Protein AF-A0A420HW40-F1 (afdb_monomer)

pLDDT: mean 72.18, std 21.01, range [30.58, 97.44]

Foldseek 3Di:
DDDDPPDDDLVNVVVVVLVVVVVVVVVVVVVPPDDPPPPPPVPPPPFLALQDQPDEDADQPFDVAWAAEPSNVSNVCVSPVWDFDQVCWQVDWGDDDPDIWGFSGWTWDDDPVGIGIYGYTNDRDHGYDHPD

Organism: NCBI:txid62708

Secondary structure (DSSP, 8-state):
---------HHHHHHHHHHHHHHHHHHHHHTT-S---------TTS---TT----EEE-TTS-SSEEEEHHHHHHHHTTS----BGGGTT--EEEETTEEEEEEEEEEEEETTEEEEEEEESSS--EEE---

Radius of gyration: 17.26 Å; Cα contacts (8 Å, |Δi|>4): 190; chains: 1; bounding box: 49×45×39 Å

Mean predicted aligned error: 13.64 Å

Solvent-accessible surface area (backbone atoms only — not comparable to full-atom values): 7917 Å² total; per-residue (Å²): 139,80,84,79,76,89,70,76,50,71,67,55,55,48,50,53,51,50,51,51,52,49,53,52,48,53,56,56,52,72,74,53,88,67,88,71,76,80,79,72,70,78,51,93,77,69,70,60,42,49,86,48,62,90,59,74,43,84,30,87,83,49,55,90,53,23,34,23,8,42,36,34,49,50,18,41,36,77,78,41,97,64,69,72,42,55,91,43,45,62,70,45,77,49,74,56,91,96,45,71,47,50,15,68,8,28,38,79,44,82,50,102,91,48,76,45,63,30,33,31,22,93,46,89,42,62,35,36,41,38,81,111

Nearest PDB structures (foldseek):
  4xm8-assembly1_A  TM=5.114E-01  e=3.388E+00  Bacillus anthracis
  4pkt-assembly1_A  TM=5.109E-01  e=4.364E+00  Bacillus anthracis

Sequence (132 aa):
MLENDGKFNANEVLVTRLLLLRSNYIKNFQDRTSNECLNAKYSSAVRNDRDKFYGICIDTGASYHSVAGYDQYMALSKLQNIEINKSTFDCVHATFGKGSASSIGSIDMTIPFGVFTFHILKIDIPFLLSLH

Structure (mmCIF, N/CA/C/O backbone):
data_AF-A0A420HW40-F1
#
_entry.id   AF-A0A420HW40-F1
#
loop_
_atom_site.group_PDB
_atom_site.id
_atom_site.type_symbol
_atom_site.label_atom_id
_atom_site.label_alt_id
_atom_site.label_comp_id
_atom_site.label_asym_id
_atom_site.label_entity_id
_atom_site.label_seq_id
_atom_site.pdbx_PDB_ins_code
_atom_site.Cartn_x
_atom_site.Cartn_y
_atom_site.Cartn_z
_atom_site.occupancy
_atom_site.B_iso_or_equiv
_atom_site.auth_seq_id
_atom_site.auth_comp_id
_atom_site.auth_asym_id
_atom_site.auth_atom_id
_atom_site.pdbx_PDB_model_num
ATOM 1 N N . MET A 1 1 ? -33.378 11.010 27.028 1.00 33.38 1 MET A N 1
ATOM 2 C CA . MET A 1 1 ? -33.646 10.073 25.922 1.00 33.38 1 MET A CA 1
ATOM 3 C C . MET A 1 1 ? -32.666 10.454 24.828 1.00 33.38 1 MET A C 1
ATOM 5 O O . MET A 1 1 ? -32.865 11.480 24.201 1.00 33.38 1 MET A O 1
ATOM 9 N N . LEU A 1 2 ? -31.515 9.779 24.771 1.00 36.03 2 LEU A N 1
ATOM 10 C CA . LEU A 1 2 ? -30.478 10.040 23.770 1.00 36.03 2 LEU A CA 1
ATOM 11 C C . LEU A 1 2 ? -30.652 8.984 22.682 1.00 36.03 2 LEU A C 1
ATOM 13 O O . LEU A 1 2 ? -30.511 7.793 22.961 1.00 36.03 2 LEU A O 1
ATOM 17 N N . GLU A 1 3 ? -31.047 9.423 21.492 1.00 37.91 3 GLU A N 1
ATOM 18 C CA . GLU A 1 3 ? -31.032 8.601 20.287 1.00 37.91 3 GLU A CA 1
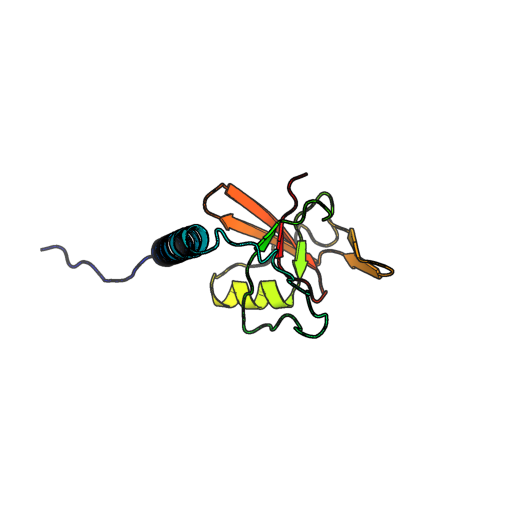ATOM 19 C C . GLU A 1 3 ? -29.567 8.334 19.925 1.00 37.91 3 GLU A C 1
ATOM 21 O O . GLU A 1 3 ? -28.767 9.255 19.784 1.00 37.91 3 GLU A O 1
ATOM 26 N N . ASN A 1 4 ? -29.195 7.054 19.891 1.00 41.06 4 ASN A N 1
ATOM 27 C CA . ASN A 1 4 ? -27.906 6.606 19.383 1.00 41.06 4 ASN A CA 1
ATOM 28 C C . ASN A 1 4 ? -28.075 6.357 17.887 1.00 41.06 4 ASN A C 1
ATOM 30 O O . ASN A 1 4 ? -28.596 5.321 17.467 1.00 41.06 4 ASN A O 1
ATOM 34 N N . ASP A 1 5 ? -27.641 7.323 17.091 1.00 45.94 5 ASP A N 1
ATOM 35 C CA . ASP A 1 5 ? -27.595 7.235 15.641 1.00 45.94 5 ASP A CA 1
ATOM 36 C C . ASP A 1 5 ? -26.599 6.126 15.276 1.00 45.94 5 ASP A C 1
ATOM 38 O O . ASP A 1 5 ? -25.391 6.288 15.441 1.00 45.94 5 ASP A O 1
ATOM 42 N N . GLY A 1 6 ? -27.100 4.974 14.822 1.00 51.19 6 GLY A N 1
ATOM 43 C CA . GLY A 1 6 ? -26.349 3.738 14.556 1.00 51.19 6 GLY A CA 1
ATOM 44 C C . GLY A 1 6 ? -25.314 3.794 13.421 1.00 51.19 6 GLY A C 1
ATOM 45 O O . GLY A 1 6 ? -25.213 2.859 12.626 1.00 51.19 6 GLY A O 1
ATOM 46 N N . LYS A 1 7 ? -24.530 4.867 13.317 1.00 45.16 7 LYS A N 1
ATOM 47 C CA . LYS A 1 7 ? -23.350 4.957 12.459 1.00 45.16 7 LYS A CA 1
ATOM 48 C C . LYS A 1 7 ? -22.140 4.436 13.225 1.00 45.16 7 LYS A C 1
ATOM 50 O O . LYS A 1 7 ? -21.474 5.182 13.936 1.00 45.16 7 LY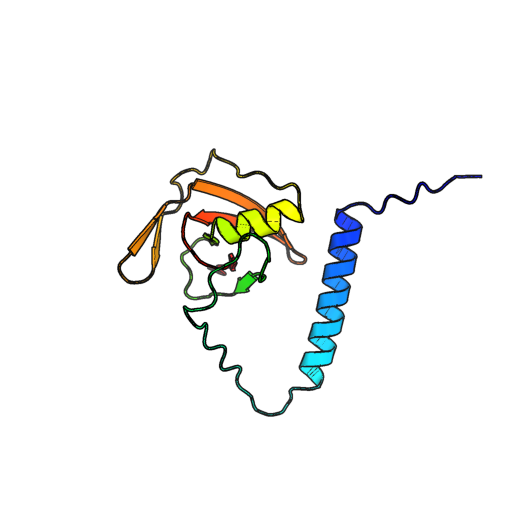S A O 1
ATOM 55 N N . PHE A 1 8 ? -21.824 3.157 13.037 1.00 47.53 8 PHE A N 1
ATOM 56 C CA . PHE A 1 8 ? -20.511 2.645 13.418 1.00 47.53 8 PHE A CA 1
ATOM 57 C C . PHE A 1 8 ? -19.431 3.445 12.681 1.00 47.53 8 PHE A C 1
ATOM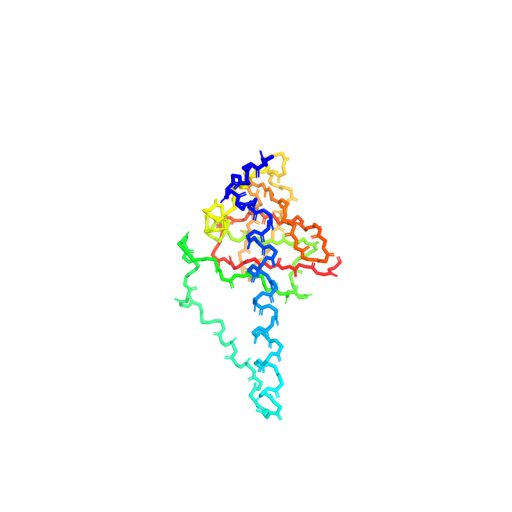 59 O O . PHE A 1 8 ? -19.433 3.534 11.451 1.00 47.53 8 PHE A O 1
ATOM 66 N N . ASN A 1 9 ? -18.519 4.051 13.439 1.00 53.56 9 ASN A N 1
ATOM 67 C CA . ASN A 1 9 ? -17.352 4.738 12.897 1.00 53.56 9 ASN A CA 1
ATOM 68 C C . ASN A 1 9 ? -16.515 3.730 12.083 1.00 53.56 9 ASN A C 1
ATOM 70 O O . ASN A 1 9 ? -16.333 2.591 12.513 1.00 53.56 9 ASN A O 1
ATOM 74 N N . ALA A 1 10 ? -15.988 4.129 10.921 1.00 51.62 10 ALA A N 1
ATOM 75 C CA . ALA A 1 10 ? -15.131 3.281 10.085 1.00 51.62 10 ALA A CA 1
ATOM 76 C C . ALA A 1 10 ? -13.963 2.660 10.877 1.00 51.62 10 ALA A C 1
ATOM 78 O O . ALA A 1 10 ? -13.601 1.506 10.643 1.00 51.62 10 ALA A O 1
ATOM 79 N N . ASN A 1 11 ? -13.441 3.383 11.873 1.00 43.78 11 ASN A N 1
ATOM 80 C CA . ASN A 1 11 ? -12.421 2.878 12.789 1.00 43.78 11 ASN A CA 1
ATOM 81 C C . ASN A 1 11 ? -12.936 1.729 13.664 1.00 43.78 11 ASN A C 1
ATOM 83 O O . ASN A 1 11 ? -12.229 0.743 13.847 1.00 43.78 11 ASN A O 1
ATOM 87 N N . GLU A 1 12 ? -14.173 1.803 14.157 1.00 43.84 12 GLU A N 1
ATOM 88 C CA . GLU A 1 12 ? -14.771 0.713 14.933 1.00 43.84 12 GLU A CA 1
ATOM 89 C C . GLU A 1 12 ? -15.040 -0.510 14.062 1.00 43.84 12 GLU A C 1
ATOM 91 O O . GLU A 1 12 ? -14.699 -1.621 14.454 1.00 43.84 12 GLU A O 1
ATOM 96 N N . VAL A 1 13 ? -15.537 -0.321 12.835 1.00 51.69 13 VAL A N 1
ATOM 97 C CA . VAL A 1 13 ? -15.743 -1.427 11.884 1.00 51.69 13 VAL A CA 1
ATOM 98 C C . VAL A 1 13 ? -14.422 -2.132 11.558 1.00 51.69 13 VAL A C 1
ATOM 100 O O . VAL A 1 13 ? -14.375 -3.366 11.501 1.00 51.69 13 VAL A O 1
ATOM 103 N N . LEU A 1 14 ? -13.338 -1.373 11.368 1.00 50.81 14 LEU A N 1
ATOM 104 C CA . LEU A 1 14 ? -12.002 -1.915 11.118 1.00 50.81 14 LEU A CA 1
ATOM 105 C C . LEU A 1 14 ? -11.442 -2.645 12.334 1.00 50.81 14 LEU A C 1
ATOM 107 O O . LEU A 1 14 ? -10.948 -3.761 12.182 1.00 50.81 14 LEU A O 1
ATOM 111 N N . VAL A 1 15 ? -11.559 -2.065 13.529 1.00 50.03 15 VAL A N 1
ATOM 112 C CA . VAL A 1 15 ? -11.123 -2.702 14.778 1.00 50.03 15 VAL A CA 1
ATOM 113 C C . VAL A 1 15 ? -11.904 -3.993 15.015 1.00 50.03 15 VAL A C 1
ATOM 115 O O . VAL A 1 15 ? -11.292 -5.031 15.258 1.00 50.03 15 VAL A O 1
ATOM 118 N N . THR A 1 16 ? -13.229 -3.991 14.855 1.00 48.06 16 THR A N 1
ATOM 119 C CA . THR A 1 16 ? -14.052 -5.199 14.994 1.00 48.06 16 THR A CA 1
ATOM 120 C C . THR A 1 16 ? -13.678 -6.261 13.957 1.00 48.06 16 THR A C 1
ATOM 122 O O . THR A 1 16 ? -13.534 -7.431 14.316 1.00 48.06 16 THR A O 1
ATOM 125 N N . ARG A 1 17 ? -13.445 -5.887 12.689 1.00 51.28 17 ARG A N 1
ATOM 126 C CA . ARG A 1 17 ? -12.987 -6.834 11.653 1.00 51.28 17 ARG A CA 1
ATOM 127 C C . ARG A 1 17 ? -11.585 -7.374 11.935 1.00 51.28 17 ARG A C 1
ATOM 129 O O . ARG A 1 17 ? -11.369 -8.572 11.774 1.00 51.28 17 ARG A O 1
ATOM 136 N N . LEU A 1 18 ? -10.655 -6.541 12.399 1.00 49.66 18 LEU A N 1
ATOM 137 C CA . LEU A 1 18 ? -9.301 -6.953 12.785 1.00 49.66 18 LEU A CA 1
ATOM 138 C C . LEU A 1 18 ? -9.320 -7.896 13.992 1.00 49.66 18 LEU A C 1
ATOM 140 O O . LEU A 1 18 ? -8.617 -8.906 13.991 1.00 49.66 18 LEU A O 1
ATOM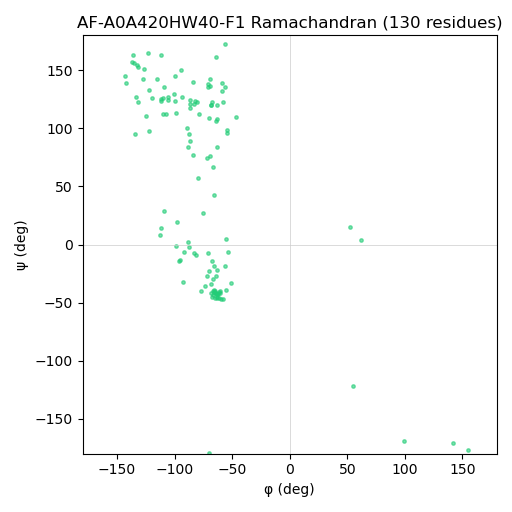 144 N N . LEU A 1 19 ? -10.155 -7.620 14.996 1.00 52.97 19 LEU A N 1
ATOM 145 C CA . LEU A 1 19 ? -10.333 -8.489 16.161 1.00 52.97 19 LEU A CA 1
ATOM 146 C C . LEU A 1 19 ? -10.972 -9.829 15.780 1.00 52.97 19 LEU A C 1
ATOM 148 O O . LEU A 1 19 ? -10.535 -10.873 16.269 1.00 52.97 19 LEU A O 1
ATOM 152 N N . LEU A 1 20 ? -11.947 -9.824 14.867 1.00 56.88 20 LEU A N 1
ATOM 153 C CA . LEU A 1 20 ? -12.558 -11.046 14.346 1.00 56.88 20 LEU A CA 1
ATOM 154 C C . LEU A 1 20 ? -11.541 -11.884 13.557 1.00 56.88 20 LEU A C 1
ATOM 156 O O . LEU A 1 20 ? -11.417 -13.087 13.788 1.00 56.88 20 LEU A O 1
ATOM 160 N N . LEU A 1 21 ? -10.766 -11.248 12.673 1.00 53.41 21 LEU A N 1
ATOM 161 C CA . LEU A 1 21 ? -9.694 -11.905 11.923 1.00 53.41 21 LEU A CA 1
ATOM 162 C C . LEU A 1 21 ? -8.619 -12.468 12.861 1.00 53.41 21 LEU A C 1
ATOM 164 O O . LEU A 1 21 ? -8.195 -13.606 12.668 1.00 53.41 21 LEU A O 1
ATOM 168 N N . ARG A 1 22 ? -8.244 -11.738 13.920 1.00 55.69 22 ARG A N 1
ATOM 169 C CA . ARG A 1 22 ? -7.311 -12.213 14.955 1.00 55.69 22 ARG A CA 1
ATOM 170 C C . ARG A 1 22 ? -7.862 -13.425 15.706 1.00 55.69 22 ARG A C 1
ATOM 172 O O . ARG A 1 22 ? -7.132 -14.392 15.901 1.00 55.69 22 ARG A O 1
ATOM 179 N N . SER A 1 23 ? -9.134 -13.400 16.109 1.00 53.72 23 SER A N 1
ATOM 180 C CA . SER A 1 23 ? -9.774 -14.524 16.808 1.00 53.72 23 SER A CA 1
ATOM 181 C C . SER A 1 23 ? -9.830 -15.773 15.924 1.00 53.72 23 SER A C 1
ATOM 183 O O . SER A 1 23 ? -9.484 -16.867 16.370 1.00 53.72 23 SER A O 1
ATOM 185 N N . ASN A 1 24 ? -10.170 -15.602 14.645 1.00 58.62 24 ASN A N 1
ATOM 186 C CA . ASN A 1 24 ? -10.187 -16.690 13.671 1.00 58.62 24 ASN A CA 1
ATOM 187 C C . ASN A 1 24 ? -8.778 -17.221 13.383 1.00 58.62 24 ASN A C 1
ATOM 189 O O . ASN A 1 24 ? -8.591 -18.430 13.299 1.00 58.62 24 ASN A O 1
ATOM 193 N N . TYR A 1 25 ? -7.774 -16.350 13.275 1.00 52.62 25 TYR A N 1
ATOM 194 C CA . TYR A 1 25 ? -6.384 -16.767 13.090 1.00 52.62 25 TYR A CA 1
ATOM 195 C C . TYR A 1 25 ? -5.868 -17.578 14.286 1.00 52.62 25 TYR A C 1
ATOM 197 O O . TYR A 1 25 ? -5.302 -18.646 14.087 1.00 52.62 25 TYR A O 1
ATOM 205 N N . ILE A 1 26 ? -6.120 -17.131 15.523 1.00 54.81 26 ILE A N 1
ATOM 206 C CA . ILE A 1 26 ? -5.690 -17.841 16.743 1.00 54.81 26 ILE A CA 1
ATOM 207 C C . ILE A 1 26 ? -6.367 -19.213 16.854 1.00 54.81 26 ILE A C 1
ATOM 209 O O . ILE A 1 26 ? -5.688 -20.197 17.145 1.00 54.81 26 ILE A O 1
ATOM 213 N N . LYS A 1 27 ? -7.673 -19.299 16.563 1.00 54.03 27 LYS A N 1
ATOM 214 C CA . LYS A 1 27 ? -8.395 -20.582 16.518 1.00 54.03 27 LYS A CA 1
ATOM 215 C C . LYS A 1 27 ? -7.792 -21.532 15.483 1.00 54.03 27 LYS A C 1
ATOM 217 O O . LYS A 1 27 ? -7.514 -22.680 15.798 1.00 54.03 27 LYS A O 1
ATOM 222 N N . ASN A 1 28 ? -7.520 -21.032 14.278 1.00 53.81 28 ASN A N 1
ATOM 223 C CA . ASN A 1 28 ? -6.919 -21.827 13.205 1.00 53.81 28 ASN A CA 1
ATOM 224 C C . ASN A 1 28 ? -5.444 -22.183 13.463 1.00 53.81 28 ASN A C 1
ATOM 226 O O . ASN A 1 28 ? -4.947 -23.137 12.877 1.00 53.81 28 ASN A O 1
ATOM 230 N N . PHE A 1 29 ? -4.728 -21.421 14.294 1.00 48.94 29 PHE A N 1
ATOM 231 C CA . PHE A 1 29 ? -3.337 -21.699 14.658 1.00 48.94 29 PHE A CA 1
ATOM 232 C C . PHE A 1 29 ? -3.234 -22.830 15.687 1.00 48.94 29 PHE A C 1
ATOM 234 O O . PHE A 1 29 ? -2.369 -23.693 15.561 1.00 48.94 29 PHE A O 1
ATOM 241 N N . GLN A 1 30 ? -4.141 -22.865 16.668 1.00 51.91 30 GLN A N 1
ATOM 242 C CA . GLN A 1 30 ? -4.203 -23.955 17.649 1.00 51.91 30 GLN A CA 1
ATOM 243 C C . GLN A 1 30 ? -4.544 -25.310 17.007 1.00 51.91 30 GLN A C 1
ATOM 245 O O . GLN A 1 30 ? -4.095 -26.338 17.502 1.00 51.91 30 GLN A O 1
ATOM 250 N N . ASP A 1 31 ? -5.255 -25.298 15.877 1.00 49.31 31 ASP A N 1
ATOM 251 C CA . ASP A 1 31 ? -5.655 -26.499 15.130 1.00 49.31 31 ASP A CA 1
ATOM 252 C C . ASP A 1 31 ? -4.561 -27.033 14.172 1.00 49.31 31 ASP A C 1
ATOM 254 O O . ASP A 1 31 ? -4.697 -28.107 13.593 1.00 49.31 31 ASP A O 1
ATOM 258 N N . ARG A 1 32 ? -3.448 -26.302 13.984 1.00 47.09 32 ARG A N 1
ATOM 259 C CA . ARG A 1 32 ? -2.392 -26.618 12.994 1.00 47.09 32 ARG A CA 1
ATOM 260 C C . ARG A 1 32 ? -1.070 -27.111 13.591 1.00 47.09 32 ARG A C 1
ATOM 262 O O . ARG A 1 32 ? -0.018 -26.960 12.974 1.00 47.09 32 ARG A O 1
ATOM 269 N N . THR A 1 33 ? -1.077 -27.757 14.753 1.00 44.69 33 THR A N 1
ATOM 270 C CA . THR A 1 33 ? 0.136 -28.375 15.338 1.00 44.69 33 THR A CA 1
ATOM 271 C C . THR A 1 33 ? 0.573 -29.685 14.660 1.00 44.69 33 THR A C 1
ATOM 273 O O . THR A 1 33 ? 1.270 -30.497 15.262 1.00 44.69 33 THR A O 1
ATOM 276 N N . SER A 1 34 ? 0.257 -29.888 13.377 1.00 42.97 34 SER A N 1
ATOM 277 C CA . SER A 1 34 ? 0.881 -30.937 12.563 1.00 42.97 34 SER A CA 1
ATOM 278 C C . SER A 1 34 ? 1.296 -30.417 11.179 1.00 42.97 34 SER A C 1
ATOM 280 O O . SER A 1 34 ? 0.521 -30.355 10.237 1.00 42.97 34 SER A O 1
ATOM 282 N N . ASN A 1 35 ? 2.569 -30.024 11.093 1.00 42.97 35 ASN A N 1
ATOM 283 C CA . ASN A 1 35 ? 3.514 -30.276 9.993 1.00 42.97 35 ASN A CA 1
ATOM 284 C C . ASN A 1 35 ? 3.170 -29.952 8.527 1.00 42.97 35 ASN A C 1
ATOM 286 O O . ASN A 1 35 ? 3.944 -30.332 7.650 1.00 42.97 35 ASN A O 1
ATOM 290 N N . GLU A 1 36 ? 2.145 -29.169 8.215 1.00 44.19 36 GLU A N 1
ATOM 291 C CA . GLU A 1 36 ? 2.092 -28.508 6.908 1.00 44.19 36 GLU A CA 1
ATOM 292 C C . GLU A 1 36 ? 2.802 -27.157 6.995 1.00 44.19 36 GLU A C 1
ATOM 294 O O . GLU A 1 36 ? 2.183 -26.109 7.190 1.00 44.19 36 GLU A O 1
ATOM 299 N N . CYS A 1 37 ? 4.136 -27.180 6.848 1.00 31.83 37 CYS A N 1
ATOM 300 C CA . CYS A 1 37 ? 4.871 -26.009 6.374 1.00 31.83 37 CYS A CA 1
ATOM 301 C C . CYS A 1 37 ? 4.107 -25.486 5.161 1.00 31.83 37 CYS A C 1
ATOM 303 O O . CYS A 1 37 ? 4.044 -26.167 4.137 1.00 31.83 37 CYS A O 1
ATOM 305 N N . LEU A 1 38 ? 3.471 -24.325 5.320 1.00 36.16 38 LEU A N 1
ATOM 306 C CA . LEU A 1 38 ? 2.691 -23.667 4.288 1.00 36.16 38 LEU A CA 1
ATOM 307 C C . LEU A 1 38 ? 3.582 -23.515 3.057 1.00 36.16 38 LEU A C 1
ATOM 309 O O . LEU A 1 38 ? 4.340 -22.556 2.931 1.00 36.16 38 LEU A O 1
ATOM 313 N N . ASN A 1 39 ? 3.459 -24.462 2.129 1.00 30.58 39 ASN A N 1
ATOM 314 C CA . ASN A 1 39 ? 3.828 -24.306 0.736 1.00 30.58 39 ASN A CA 1
ATOM 315 C C . ASN A 1 39 ? 2.864 -23.273 0.147 1.00 30.58 39 ASN A C 1
ATOM 317 O O . ASN A 1 39 ? 2.037 -23.576 -0.713 1.00 30.58 39 ASN A O 1
ATOM 321 N N . ALA A 1 40 ? 2.962 -22.028 0.612 1.00 34.62 40 ALA A N 1
ATOM 322 C CA . ALA A 1 40 ? 2.492 -20.883 -0.128 1.00 34.62 40 ALA A CA 1
ATOM 323 C C . ALA A 1 40 ? 3.442 -20.753 -1.320 1.00 34.62 40 ALA A C 1
ATOM 325 O O . ALA A 1 4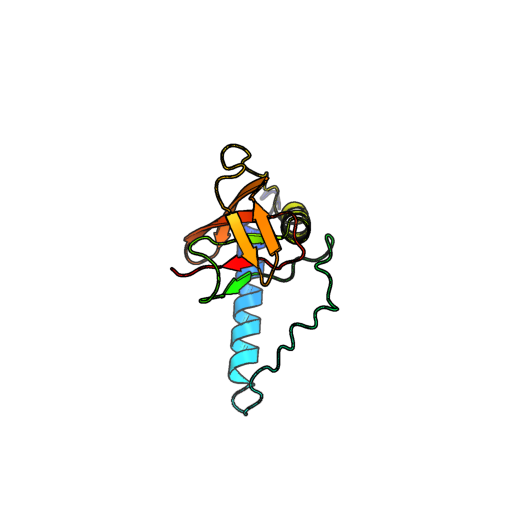0 ? 4.337 -19.912 -1.356 1.00 34.62 40 ALA A O 1
ATOM 326 N N . LYS A 1 41 ? 3.261 -21.630 -2.315 1.00 31.56 41 LYS A N 1
ATOM 327 C CA . LYS A 1 41 ? 3.607 -21.297 -3.688 1.00 31.56 41 LYS A CA 1
ATOM 328 C C . LYS A 1 41 ? 2.844 -20.009 -3.956 1.00 31.56 41 LYS A C 1
ATOM 330 O O . LYS A 1 41 ? 1.643 -20.053 -4.219 1.00 31.56 41 LYS A O 1
ATOM 335 N N . TYR A 1 42 ? 3.526 -18.872 -3.848 1.00 41.78 42 TYR A N 1
ATOM 336 C CA . TYR A 1 42 ? 3.068 -17.636 -4.452 1.00 41.78 42 TYR A CA 1
ATOM 337 C C . TYR A 1 42 ? 3.087 -17.922 -5.950 1.00 41.78 42 TYR A C 1
ATOM 339 O O . TYR A 1 42 ? 4.104 -17.779 -6.627 1.00 41.78 42 TYR A O 1
ATOM 347 N N . SER A 1 43 ? 2.008 -18.532 -6.446 1.00 36.19 43 SER A N 1
ATOM 348 C CA . SER A 1 43 ? 1.888 -18.794 -7.862 1.00 36.19 43 SER A CA 1
ATOM 349 C C . SER A 1 43 ? 1.869 -17.413 -8.488 1.00 36.19 43 SER A C 1
ATOM 351 O O . SER A 1 43 ? 0.965 -16.625 -8.211 1.00 36.19 43 SER A O 1
ATOM 353 N N . SER A 1 44 ? 2.836 -17.133 -9.349 1.00 41.41 44 SER A N 1
ATOM 354 C CA . SER A 1 44 ? 2.861 -15.964 -10.230 1.00 41.41 44 SER A CA 1
ATOM 355 C C . SER A 1 44 ? 1.613 -15.844 -11.132 1.00 41.41 44 SER A C 1
ATOM 357 O O . SER A 1 44 ? 1.550 -14.971 -11.989 1.00 41.41 44 SER A O 1
ATOM 359 N N . ALA A 1 45 ? 0.624 -16.732 -10.963 1.00 41.22 45 ALA A N 1
ATOM 360 C CA . ALA A 1 45 ? -0.664 -16.764 -11.632 1.00 41.22 45 ALA A CA 1
ATOM 361 C C . ALA A 1 45 ? -1.804 -16.078 -10.849 1.00 41.22 45 ALA A C 1
ATOM 363 O O . ALA A 1 45 ? -2.847 -15.821 -11.449 1.00 41.22 45 ALA A O 1
ATOM 364 N N . VAL A 1 46 ? -1.641 -15.751 -9.556 1.00 47.59 46 VAL A N 1
ATOM 365 C CA . VAL A 1 46 ? -2.600 -14.877 -8.854 1.00 47.59 46 VAL A CA 1
ATOM 366 C C . VAL A 1 46 ? -2.163 -13.443 -9.107 1.00 47.59 46 VAL A C 1
ATOM 368 O O . VAL A 1 46 ? -1.351 -12.896 -8.370 1.00 47.59 46 VAL A O 1
ATOM 371 N N . ARG A 1 47 ? -2.665 -12.857 -10.196 1.00 53.16 47 ARG A N 1
ATOM 372 C CA . ARG A 1 47 ? -2.540 -11.414 -10.427 1.00 53.16 47 ARG A CA 1
ATOM 373 C C . ARG A 1 47 ? -3.194 -10.705 -9.247 1.00 53.16 47 ARG A C 1
ATOM 375 O O . ARG A 1 47 ? -4.305 -11.094 -8.874 1.00 53.16 47 ARG A O 1
ATOM 382 N N . ASN A 1 48 ? -2.541 -9.709 -8.656 1.00 59.00 48 ASN A N 1
ATOM 383 C CA . ASN A 1 48 ? -3.205 -8.891 -7.655 1.00 59.00 48 ASN A CA 1
ATOM 384 C C . ASN A 1 48 ? -4.368 -8.167 -8.320 1.00 59.00 48 ASN A C 1
ATOM 386 O O . ASN A 1 48 ? -4.198 -7.243 -9.109 1.00 59.00 48 ASN A O 1
ATOM 390 N N . ASP A 1 49 ? -5.565 -8.621 -7.988 1.00 70.75 49 ASP A N 1
ATOM 391 C CA . ASP A 1 49 ? -6.804 -8.020 -8.429 1.00 70.75 49 ASP A CA 1
ATOM 392 C C . ASP A 1 49 ? -7.029 -6.670 -7.723 1.00 70.75 49 ASP A C 1
ATOM 394 O O . ASP A 1 49 ? -6.824 -6.537 -6.514 1.00 70.75 49 ASP A O 1
ATOM 398 N N . ARG A 1 50 ? -7.496 -5.669 -8.475 1.00 83.69 50 ARG A N 1
ATOM 399 C CA . ARG A 1 50 ? -7.927 -4.365 -7.944 1.00 83.69 50 ARG A CA 1
ATOM 400 C C . ARG A 1 50 ? -9.190 -4.462 -7.098 1.00 83.69 50 ARG A C 1
ATOM 402 O O . ARG A 1 50 ? -9.549 -3.484 -6.437 1.00 83.69 50 ARG A O 1
ATOM 409 N N . ASP A 1 51 ? -9.909 -5.575 -7.163 1.00 82.25 51 ASP A N 1
ATOM 410 C CA . ASP A 1 51 ? -11.180 -5.771 -6.466 1.00 82.25 51 ASP A CA 1
ATOM 411 C C . ASP A 1 51 ? -11.033 -6.491 -5.123 1.00 82.25 51 ASP A C 1
ATOM 413 O O . ASP A 1 51 ? -11.945 -6.437 -4.294 1.00 82.25 51 ASP A O 1
ATOM 417 N N . LYS A 1 52 ? -9.875 -7.107 -4.858 1.00 83.69 52 LYS A N 1
ATOM 418 C CA . LYS A 1 52 ? -9.634 -7.854 -3.623 1.00 83.69 52 LYS A CA 1
ATOM 419 C C . LYS A 1 52 ? -8.309 -7.473 -2.976 1.00 83.69 52 LYS A C 1
ATOM 421 O O . LYS A 1 52 ? -7.243 -7.643 -3.552 1.00 83.69 52 LYS A O 1
ATOM 426 N N . PHE A 1 53 ? -8.387 -7.030 -1.725 1.00 84.56 53 PHE A N 1
ATOM 427 C CA . PHE A 1 53 ? -7.214 -6.831 -0.882 1.00 84.56 53 PHE A CA 1
ATOM 428 C C . PHE A 1 53 ? -6.762 -8.175 -0.291 1.00 84.56 53 PHE A C 1
ATOM 430 O O . PHE A 1 53 ? -7.549 -8.848 0.383 1.00 84.56 53 PHE A O 1
ATOM 437 N N . TYR A 1 54 ? -5.514 -8.576 -0.542 1.00 83.50 54 TYR A N 1
ATOM 438 C CA . TYR A 1 54 ? -4.971 -9.869 -0.095 1.00 83.50 54 TYR A CA 1
ATOM 439 C C . TYR A 1 54 ? -4.263 -9.816 1.265 1.00 83.50 54 TYR A C 1
ATOM 441 O O . TYR A 1 54 ? -3.919 -10.865 1.808 1.00 83.50 54 TYR A O 1
ATOM 449 N N . GLY A 1 55 ? -4.091 -8.627 1.848 1.00 86.31 55 GLY A N 1
ATOM 450 C CA . GLY A 1 55 ? -3.415 -8.445 3.132 1.00 86.31 55 GLY A CA 1
ATOM 451 C C . GLY A 1 55 ? -1.963 -7.992 2.996 1.00 86.31 55 GLY A C 1
ATOM 452 O O . GLY A 1 55 ? -1.510 -7.595 1.925 1.00 86.31 55 GLY A O 1
ATOM 453 N N . ILE A 1 56 ? -1.252 -8.036 4.123 1.00 87.81 56 ILE A N 1
ATOM 454 C CA . ILE A 1 56 ? 0.139 -7.598 4.263 1.00 87.81 56 ILE A CA 1
ATOM 455 C C . ILE A 1 56 ? 1.015 -8.835 4.463 1.00 87.81 56 ILE A C 1
ATOM 457 O O . ILE A 1 56 ? 0.763 -9.637 5.363 1.00 87.81 56 ILE A O 1
ATOM 461 N N . CYS A 1 57 ? 2.044 -8.979 3.636 1.00 88.94 57 CYS A N 1
ATOM 462 C CA . CYS A 1 57 ? 3.088 -9.978 3.793 1.00 88.94 57 CYS A CA 1
ATOM 463 C C . CYS A 1 57 ? 4.252 -9.362 4.573 1.00 88.94 57 CYS A C 1
ATOM 465 O O . CYS A 1 57 ? 4.747 -8.299 4.206 1.00 88.94 57 CYS A O 1
ATOM 467 N N . ILE A 1 58 ? 4.674 -10.015 5.656 1.00 84.44 58 ILE A N 1
ATOM 468 C CA . ILE A 1 58 ? 5.904 -9.646 6.359 1.00 84.44 58 ILE A CA 1
ATOM 469 C C . ILE A 1 58 ? 7.055 -10.222 5.545 1.00 84.44 58 ILE A C 1
ATOM 471 O O . ILE A 1 58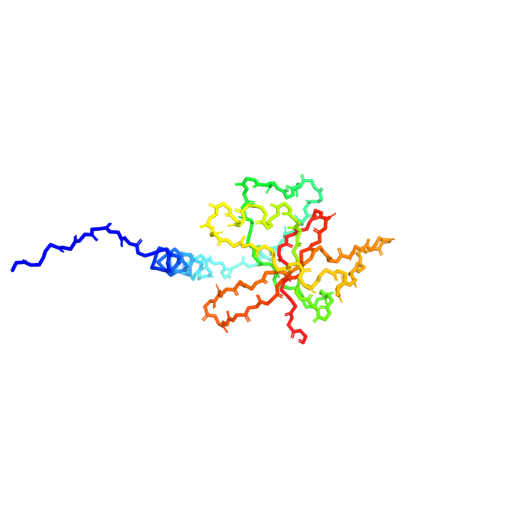 ? 7.197 -11.443 5.467 1.00 84.44 58 ILE A O 1
ATOM 475 N N . ASP A 1 59 ? 7.845 -9.349 4.937 1.00 79.12 59 ASP A N 1
ATOM 476 C CA . ASP A 1 59 ? 8.939 -9.745 4.061 1.00 79.12 59 ASP A CA 1
ATOM 477 C C . ASP A 1 59 ? 10.243 -9.155 4.597 1.00 79.12 59 ASP A C 1
ATOM 479 O O . ASP A 1 59 ? 10.570 -7.991 4.376 1.00 79.12 59 ASP A O 1
ATOM 483 N N . THR A 1 60 ? 11.004 -9.970 5.331 1.00 66.50 60 THR A N 1
ATOM 484 C CA . THR A 1 60 ? 12.321 -9.573 5.855 1.00 66.50 60 THR A CA 1
ATOM 485 C C . THR A 1 60 ? 13.382 -9.460 4.757 1.00 66.50 60 THR A C 1
ATOM 487 O O . THR A 1 60 ? 14.499 -9.037 5.047 1.00 66.50 60 THR A O 1
ATOM 490 N N . GLY A 1 61 ? 13.064 -9.870 3.523 1.00 66.19 61 GLY A N 1
ATOM 491 C CA . GLY A 1 61 ? 13.876 -9.656 2.328 1.00 66.19 61 GLY A CA 1
ATOM 492 C C . GLY A 1 61 ? 13.420 -8.464 1.480 1.00 66.19 61 GLY A C 1
ATOM 493 O O . GLY A 1 61 ? 14.066 -8.174 0.470 1.00 66.19 61 GLY A O 1
ATOM 494 N N . ALA A 1 62 ? 12.342 -7.770 1.869 1.00 63.09 62 ALA A N 1
ATOM 495 C CA . ALA A 1 62 ? 11.937 -6.527 1.227 1.00 63.09 62 ALA A CA 1
ATOM 496 C C . ALA A 1 62 ? 13.011 -5.447 1.425 1.00 63.09 62 ALA A C 1
ATOM 498 O O . ALA A 1 62 ? 13.873 -5.535 2.301 1.00 63.09 62 ALA A O 1
ATOM 499 N N . SER A 1 63 ? 12.970 -4.411 0.587 1.00 64.38 63 SER A N 1
ATOM 500 C CA . SER A 1 63 ? 13.865 -3.258 0.710 1.00 64.38 63 SER A CA 1
ATOM 501 C C . SER A 1 63 ? 13.761 -2.604 2.101 1.00 64.38 63 SER A C 1
ATOM 503 O O . SER A 1 63 ? 12.868 -2.906 2.889 1.00 64.38 63 SER A O 1
ATOM 505 N N . TYR A 1 64 ? 14.631 -1.634 2.399 1.00 80.38 64 TYR A N 1
ATOM 506 C CA . TYR A 1 64 ? 14.554 -0.779 3.601 1.00 80.38 64 TYR A CA 1
ATOM 507 C C . TYR A 1 64 ? 13.197 -0.068 3.804 1.00 80.38 64 TYR A C 1
ATOM 509 O O . TYR A 1 64 ? 12.989 0.600 4.812 1.00 80.38 64 TYR A O 1
ATOM 517 N N . HIS A 1 65 ? 12.277 -0.171 2.845 1.00 89.12 65 HIS A N 1
ATOM 518 C CA . HIS A 1 65 ? 10.985 0.488 2.861 1.00 89.12 65 HIS A CA 1
ATOM 519 C C . HIS A 1 65 ? 9.871 -0.526 2.633 1.00 89.12 65 HIS A C 1
ATOM 521 O O . HIS A 1 65 ? 9.987 -1.429 1.806 1.00 89.12 65 HIS A O 1
ATOM 527 N N . SER A 1 66 ? 8.751 -0.335 3.324 1.00 91.62 66 SER A N 1
ATOM 528 C CA . SER A 1 66 ? 7.539 -1.090 3.019 1.00 91.62 66 SER A CA 1
ATOM 529 C C . SER A 1 66 ? 6.957 -0.609 1.692 1.00 91.62 66 SER A C 1
ATOM 531 O O . SER A 1 66 ? 6.886 0.595 1.425 1.00 91.62 66 SER A O 1
ATOM 533 N N . VAL A 1 67 ? 6.546 -1.544 0.843 1.00 93.12 67 VAL A N 1
ATOM 534 C CA . VAL A 1 67 ? 6.090 -1.267 -0.526 1.00 93.12 67 VAL A CA 1
ATOM 535 C C . VAL A 1 67 ? 4.773 -1.970 -0.802 1.00 93.12 67 VAL A C 1
ATOM 537 O O . VAL A 1 67 ? 4.467 -2.998 -0.204 1.00 93.12 67 VAL A O 1
ATOM 5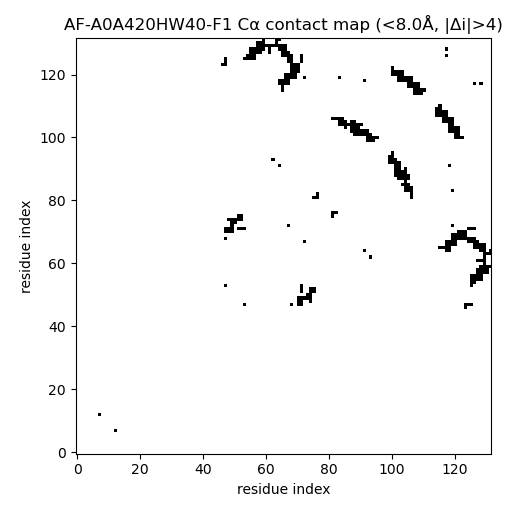40 N N . ALA A 1 68 ? 3.978 -1.427 -1.713 1.00 92.81 68 ALA A N 1
ATOM 541 C CA . ALA A 1 68 ? 2.728 -2.046 -2.129 1.00 92.81 68 ALA A CA 1
ATOM 542 C C . ALA A 1 68 ? 2.477 -1.841 -3.620 1.00 92.81 68 ALA A C 1
ATOM 544 O O . ALA A 1 68 ? 2.783 -0.784 -4.176 1.00 92.81 68 ALA A O 1
ATOM 545 N N . GLY A 1 69 ? 1.883 -2.841 -4.267 1.00 92.88 69 GLY A N 1
ATOM 546 C CA . GLY A 1 69 ? 1.426 -2.717 -5.644 1.00 92.88 69 GLY A CA 1
ATOM 547 C C . GLY A 1 69 ? 0.230 -1.775 -5.754 1.00 92.88 69 GLY A C 1
ATOM 548 O O . GLY A 1 69 ? -0.661 -1.768 -4.901 1.00 92.88 69 GLY A O 1
ATOM 549 N N . TYR A 1 70 ? 0.181 -0.994 -6.832 1.00 94.75 70 TYR A N 1
ATOM 550 C CA . TYR A 1 70 ? -0.895 -0.036 -7.089 1.00 94.75 70 TYR A CA 1
ATOM 551 C C . TYR A 1 70 ? -2.277 -0.692 -7.079 1.00 94.75 70 TYR A C 1
ATOM 553 O O . TYR A 1 70 ? -3.218 -0.133 -6.527 1.00 94.75 70 TYR A O 1
ATOM 561 N N . ASP A 1 71 ? -2.399 -1.895 -7.635 1.00 93.25 71 ASP A N 1
ATOM 562 C CA . ASP A 1 71 ? -3.686 -2.583 -7.715 1.00 93.25 71 ASP A CA 1
ATOM 563 C C . ASP A 1 71 ? -4.189 -3.014 -6.327 1.00 93.25 71 ASP A C 1
ATOM 565 O O . ASP A 1 71 ? -5.379 -2.904 -6.034 1.00 93.25 71 ASP A O 1
ATOM 569 N N . GLN A 1 72 ? -3.280 -3.376 -5.419 1.00 92.12 72 GLN A N 1
ATOM 570 C CA . GLN A 1 72 ? -3.622 -3.643 -4.021 1.00 92.12 72 GLN A CA 1
ATOM 571 C C . GLN A 1 72 ? -3.931 -2.381 -3.232 1.00 92.12 72 GLN A C 1
ATOM 573 O O . GLN A 1 72 ? -4.831 -2.398 -2.393 1.00 92.12 72 GLN A O 1
ATOM 578 N N . TYR A 1 73 ? -3.230 -1.280 -3.511 1.00 94.62 73 TYR A N 1
ATOM 579 C CA . TYR A 1 73 ? -3.622 0.026 -2.992 1.00 94.62 73 TYR A CA 1
ATOM 580 C C . TYR A 1 73 ? -5.050 0.371 -3.435 1.00 94.62 73 TYR A C 1
ATOM 582 O O . TYR A 1 73 ? -5.869 0.716 -2.595 1.00 94.62 73 TYR A O 1
ATOM 590 N N . MET A 1 74 ? -5.392 0.190 -4.715 1.00 94.31 74 MET A N 1
ATOM 591 C CA . MET A 1 74 ? -6.746 0.452 -5.216 1.00 94.31 74 MET A CA 1
ATOM 592 C C . MET A 1 74 ? -7.797 -0.422 -4.522 1.00 94.31 74 MET A C 1
ATOM 594 O O . MET A 1 74 ? -8.878 0.069 -4.194 1.00 94.31 74 MET A O 1
ATOM 598 N N . ALA A 1 75 ? -7.484 -1.695 -4.268 1.00 90.69 75 ALA A N 1
ATOM 599 C CA . ALA A 1 75 ? -8.361 -2.587 -3.518 1.00 90.69 75 ALA A CA 1
ATOM 600 C C . ALA A 1 75 ? -8.560 -2.115 -2.066 1.00 90.69 75 ALA A C 1
ATOM 602 O O . ALA A 1 75 ? -9.682 -2.126 -1.560 1.00 90.69 75 ALA A O 1
ATOM 603 N N . LEU A 1 76 ? -7.494 -1.652 -1.406 1.00 90.19 76 LEU A N 1
ATOM 604 C CA . LEU A 1 76 ? -7.559 -1.077 -0.064 1.00 90.19 76 LEU A CA 1
ATOM 605 C C . LEU A 1 76 ? -8.337 0.246 -0.037 1.00 90.19 76 LEU A C 1
ATOM 607 O O . LEU A 1 76 ? -9.172 0.430 0.845 1.00 90.19 76 LEU A O 1
ATOM 611 N N . SER A 1 77 ? -8.121 1.139 -1.006 1.00 91.00 77 SER A N 1
ATOM 612 C CA . SER A 1 77 ? -8.780 2.450 -1.076 1.00 91.00 77 SER A CA 1
ATOM 613 C C . SER A 1 77 ? -10.300 2.358 -1.244 1.00 91.00 77 SER A C 1
ATOM 615 O O . SER A 1 77 ? -11.030 3.284 -0.902 1.00 91.00 77 SER A O 1
ATOM 617 N N . LYS A 1 78 ? -10.809 1.224 -1.743 1.00 88.38 78 LYS A N 1
ATOM 618 C CA . LYS A 1 78 ? -12.252 0.925 -1.759 1.00 88.38 78 LYS A CA 1
ATOM 619 C C . LYS A 1 78 ? -12.803 0.609 -0.365 1.00 88.38 78 LYS A C 1
ATOM 621 O O . LYS A 1 78 ? -13.991 0.796 -0.121 1.00 88.38 78 LYS A O 1
ATOM 626 N N . LEU A 1 79 ? -11.963 0.093 0.533 1.00 85.19 79 LEU A N 1
ATOM 627 C CA . LEU A 1 79 ? -12.323 -0.276 1.907 1.00 85.19 79 LEU A CA 1
ATOM 628 C C . LEU A 1 79 ? -12.075 0.868 2.894 1.00 85.19 79 LEU A C 1
ATOM 630 O O . LEU A 1 79 ? -12.777 0.985 3.897 1.00 85.19 79 LEU A O 1
ATOM 634 N N . GLN A 1 80 ? -11.056 1.678 2.627 1.00 83.06 80 GLN A N 1
ATOM 635 C CA . GLN A 1 80 ? -10.602 2.777 3.467 1.00 83.06 80 GLN A CA 1
ATOM 636 C C . GLN A 1 80 ? -10.399 3.991 2.566 1.00 83.06 80 GLN A C 1
ATOM 638 O O . GLN A 1 80 ? -9.692 3.886 1.576 1.00 83.06 80 GLN A O 1
ATOM 643 N N . ASN A 1 81 ? -10.993 5.141 2.886 1.00 85.44 81 ASN A N 1
ATOM 644 C CA . ASN A 1 81 ? -10.828 6.355 2.082 1.00 85.44 81 ASN A CA 1
ATOM 645 C C . ASN A 1 81 ? -9.414 6.944 2.262 1.00 85.44 81 ASN A C 1
ATOM 647 O O . ASN A 1 81 ? -9.227 7.912 2.997 1.00 85.44 81 ASN A O 1
ATOM 651 N N . ILE A 1 82 ? -8.420 6.299 1.649 1.00 89.38 82 ILE A N 1
ATOM 652 C CA . ILE A 1 82 ? -6.996 6.621 1.739 1.00 89.38 82 ILE A CA 1
ATOM 653 C C . ILE A 1 82 ? -6.536 7.139 0.386 1.00 89.38 82 ILE A C 1
ATOM 655 O O . ILE A 1 82 ? -6.668 6.455 -0.634 1.00 89.38 82 ILE A O 1
ATOM 659 N N . GLU A 1 83 ? -5.955 8.332 0.409 1.00 94.19 83 GLU A N 1
ATOM 660 C CA . GLU A 1 83 ? -5.357 8.974 -0.751 1.00 94.19 83 GLU A CA 1
ATOM 661 C C . GLU A 1 83 ? -3.839 8.788 -0.751 1.00 94.19 83 GLU A C 1
ATOM 663 O O . GLU A 1 83 ? -3.189 8.799 0.295 1.00 94.19 83 GLU A O 1
ATOM 668 N N . ILE A 1 84 ? -3.259 8.647 -1.945 1.00 96.00 84 ILE A N 1
ATOM 669 C CA . ILE A 1 84 ? -1.805 8.664 -2.106 1.00 96.00 84 ILE A CA 1
ATOM 670 C C . ILE A 1 84 ? -1.283 10.064 -1.801 1.00 96.00 84 ILE A C 1
ATOM 672 O O . ILE A 1 84 ? -1.610 11.029 -2.499 1.00 96.00 84 ILE A O 1
ATOM 676 N N . ASN A 1 85 ? -0.372 10.143 -0.836 1.00 96.25 85 ASN A N 1
ATOM 677 C CA . ASN A 1 85 ? 0.493 11.293 -0.684 1.00 96.25 85 ASN A CA 1
ATOM 678 C C . ASN A 1 85 ? 1.496 11.326 -1.847 1.00 96.25 85 ASN A C 1
ATOM 680 O O . ASN A 1 85 ? 2.416 10.513 -1.927 1.00 96.25 85 ASN A O 1
ATOM 684 N N . LYS A 1 86 ? 1.317 12.283 -2.758 1.00 95.44 86 LYS A N 1
ATOM 685 C CA . LYS A 1 86 ? 2.182 12.459 -3.932 1.00 95.44 86 LYS A CA 1
ATOM 686 C C . LYS A 1 86 ? 3.471 13.226 -3.633 1.00 95.44 86 LYS A C 1
ATOM 688 O O . LYS A 1 86 ? 4.331 13.274 -4.505 1.00 95.44 86 LYS A O 1
ATOM 693 N N . SER A 1 87 ? 3.635 13.815 -2.442 1.00 95.56 87 SER A N 1
ATOM 694 C CA . SER A 1 87 ? 4.892 14.498 -2.094 1.00 95.56 87 SER A CA 1
ATOM 695 C C . SER A 1 87 ? 6.076 13.534 -1.991 1.00 95.56 87 SER A C 1
ATOM 697 O O . SER A 1 87 ? 7.218 13.964 -2.101 1.00 95.56 87 SER A O 1
ATOM 699 N N . THR A 1 88 ? 5.801 12.236 -1.842 1.00 92.50 88 THR A N 1
ATOM 700 C CA . THR A 1 88 ? 6.790 11.151 -1.797 1.00 92.50 88 THR A CA 1
ATOM 701 C C . THR A 1 88 ? 6.959 10.434 -3.143 1.00 92.50 88 THR A C 1
ATOM 703 O O . THR A 1 88 ? 7.424 9.290 -3.209 1.00 92.50 88 THR A O 1
ATOM 706 N N . PHE A 1 89 ? 6.545 11.078 -4.239 1.00 93.38 89 PHE A N 1
ATOM 707 C CA . PHE A 1 89 ? 6.799 10.588 -5.590 1.00 93.38 89 PHE A CA 1
ATOM 708 C C . PHE A 1 89 ? 8.307 10.386 -5.805 1.00 93.38 89 PHE A C 1
ATOM 710 O O . PHE A 1 89 ? 9.112 11.228 -5.420 1.00 93.38 89 PHE A O 1
ATOM 717 N N . ASP A 1 90 ? 8.672 9.256 -6.407 1.00 91.25 90 ASP A N 1
ATOM 718 C CA . ASP A 1 90 ? 10.046 8.849 -6.733 1.00 91.25 90 ASP A CA 1
ATOM 719 C C . ASP A 1 90 ? 11.003 8.663 -5.533 1.00 91.25 90 ASP A C 1
ATOM 721 O O . ASP A 1 90 ? 12.175 8.337 -5.713 1.00 91.25 90 ASP A O 1
ATOM 725 N N . CYS A 1 91 ? 10.522 8.799 -4.289 1.00 90.38 91 CYS A N 1
ATOM 726 C CA . CYS A 1 91 ? 11.359 8.670 -3.090 1.00 90.38 91 CYS A CA 1
ATOM 727 C C . CYS A 1 91 ? 11.912 7.258 -2.862 1.00 90.38 91 CYS A C 1
ATOM 729 O O . CYS A 1 91 ? 12.983 7.119 -2.277 1.00 90.38 91 CYS A O 1
ATOM 731 N N . VAL A 1 92 ? 11.198 6.213 -3.293 1.00 89.06 92 VAL A N 1
ATOM 732 C CA . VAL A 1 92 ? 11.643 4.821 -3.151 1.00 89.06 92 VAL A CA 1
ATOM 733 C C . VAL A 1 92 ? 11.785 4.176 -4.515 1.00 89.06 92 VAL A C 1
ATOM 735 O O . VAL 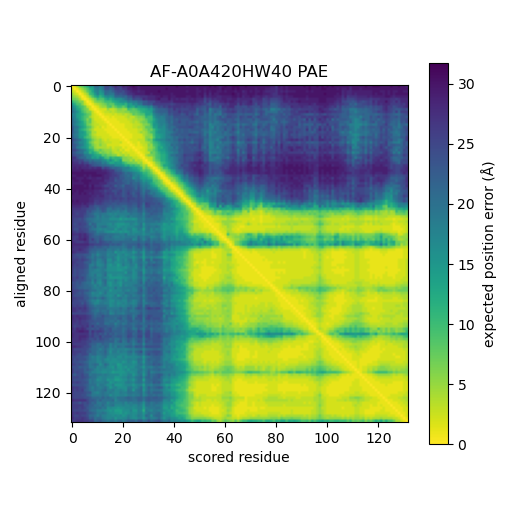A 1 92 ? 10.838 4.128 -5.297 1.00 89.06 92 VAL A O 1
ATOM 738 N N . HIS A 1 93 ? 12.971 3.628 -4.754 1.00 87.31 93 HIS A N 1
ATOM 739 C CA . HIS A 1 93 ? 13.289 2.789 -5.899 1.00 87.31 93 HIS A CA 1
ATOM 740 C C . HIS A 1 93 ? 13.502 1.362 -5.404 1.00 87.31 93 HIS A C 1
ATOM 742 O O . HIS A 1 93 ? 14.459 1.082 -4.682 1.00 87.31 93 HIS A O 1
ATOM 748 N N . ALA A 1 94 ? 12.597 0.461 -5.770 1.00 81.88 94 ALA A N 1
ATOM 749 C CA . ALA A 1 94 ? 12.665 -0.936 -5.369 1.00 81.88 94 ALA A CA 1
ATOM 750 C C . ALA A 1 94 ? 13.025 -1.818 -6.569 1.00 81.88 94 ALA A C 1
ATOM 752 O O . ALA A 1 94 ? 12.475 -1.659 -7.660 1.00 81.88 94 ALA A O 1
ATOM 753 N N . THR A 1 95 ? 13.945 -2.757 -6.358 1.00 80.56 95 THR A N 1
ATOM 754 C CA . THR A 1 95 ? 14.401 -3.709 -7.376 1.00 80.56 95 THR A CA 1
ATOM 755 C C . THR A 1 95 ? 13.802 -5.078 -7.088 1.00 80.56 95 THR A C 1
ATOM 757 O O . THR A 1 95 ? 13.957 -5.607 -5.991 1.00 80.56 95 THR A O 1
ATOM 760 N N . PHE A 1 96 ? 13.143 -5.666 -8.084 1.00 73.44 96 PHE A N 1
ATOM 761 C CA . PHE A 1 96 ? 12.525 -6.987 -8.016 1.00 73.44 96 PHE A CA 1
ATOM 762 C C . PHE A 1 96 ? 13.073 -7.848 -9.154 1.00 73.44 96 PHE A C 1
ATOM 764 O O . PHE A 1 96 ? 12.794 -7.610 -10.334 1.00 73.44 96 PHE A O 1
ATOM 771 N N . GLY A 1 97 ? 13.873 -8.862 -8.820 1.00 73.19 97 GLY A N 1
ATOM 772 C CA . GLY A 1 97 ? 14.547 -9.684 -9.827 1.00 73.19 97 GLY A CA 1
ATOM 773 C C . GLY A 1 97 ? 15.387 -8.831 -10.789 1.00 73.19 97 GLY A C 1
ATOM 774 O O . GLY A 1 97 ? 16.282 -8.115 -10.356 1.00 73.19 97 GLY A O 1
ATOM 775 N N . LYS A 1 98 ? 15.103 -8.907 -12.099 1.00 59.09 98 LYS A N 1
ATOM 776 C CA . LYS A 1 98 ? 15.786 -8.106 -13.140 1.00 59.09 98 LYS A CA 1
ATOM 777 C C . LYS A 1 98 ? 15.158 -6.725 -13.395 1.00 59.09 98 LYS A C 1
ATOM 779 O O . LYS A 1 98 ? 15.653 -6.005 -14.257 1.00 59.09 98 LYS A O 1
ATOM 784 N N . GLY A 1 99 ? 14.062 -6.377 -12.723 1.00 73.69 99 GLY A N 1
ATOM 785 C CA . GLY A 1 99 ? 13.351 -5.112 -12.920 1.00 73.69 99 GLY A CA 1
ATOM 786 C C . GLY A 1 99 ? 13.455 -4.189 -11.712 1.00 73.69 99 GLY A C 1
ATOM 787 O O . GLY A 1 99 ? 13.767 -4.628 -10.608 1.00 73.69 99 GLY A O 1
ATOM 788 N N . SER A 1 100 ? 13.145 -2.912 -11.910 1.00 83.12 100 SER A N 1
ATOM 789 C CA . SER A 1 100 ? 12.986 -1.934 -10.835 1.00 83.12 100 SER A CA 1
ATOM 790 C C . SER A 1 100 ? 11.737 -1.089 -11.057 1.00 83.12 100 SER A C 1
ATOM 792 O O . SER A 1 100 ? 11.237 -0.968 -12.178 1.00 83.12 100 SER A O 1
ATOM 794 N N . ALA A 1 101 ? 11.209 -0.536 -9.971 1.00 88.56 101 ALA A N 1
ATOM 795 C CA . ALA A 1 101 ? 10.067 0.358 -9.996 1.00 88.56 101 ALA A CA 1
ATOM 796 C C . ALA A 1 101 ? 10.241 1.472 -8.967 1.00 88.56 101 ALA A C 1
ATOM 798 O O . ALA A 1 101 ? 10.657 1.226 -7.832 1.00 88.56 101 ALA A O 1
ATOM 799 N N . SER A 1 102 ? 9.869 2.681 -9.373 1.00 92.44 102 SER A N 1
ATOM 800 C CA . SER A 1 102 ? 9.840 3.851 -8.503 1.00 92.44 102 SER A CA 1
ATOM 801 C C . SER A 1 102 ? 8.455 4.069 -7.910 1.00 92.44 102 SER A C 1
ATOM 803 O O . SER A 1 102 ? 7.428 3.745 -8.525 1.00 92.44 102 SER A O 1
ATOM 805 N N . SER A 1 103 ? 8.421 4.639 -6.711 1.00 94.38 103 SER A N 1
ATOM 806 C CA . SER A 1 103 ? 7.178 4.965 -6.029 1.00 94.38 103 SER A CA 1
ATOM 807 C C . SER A 1 103 ? 6.426 6.100 -6.704 1.00 94.38 103 SER A C 1
ATOM 809 O O . SER A 1 103 ? 6.996 7.132 -7.032 1.00 94.38 103 SER A O 1
ATOM 811 N N . ILE A 1 104 ? 5.111 5.958 -6.843 1.00 96.75 104 ILE A N 1
ATOM 812 C CA . ILE A 1 104 ? 4.231 7.034 -7.328 1.00 96.75 104 ILE A CA 1
ATOM 813 C C . ILE A 1 104 ? 3.722 7.941 -6.195 1.00 96.75 104 ILE A C 1
ATOM 815 O O . ILE A 1 104 ? 2.918 8.842 -6.429 1.00 96.75 104 ILE A O 1
ATOM 819 N N . GLY A 1 105 ? 4.169 7.662 -4.975 1.00 97.12 105 GLY A N 1
ATOM 820 C CA . GLY A 1 105 ? 3.765 8.279 -3.722 1.00 97.12 105 GLY A CA 1
ATOM 821 C C . GLY A 1 105 ? 3.694 7.226 -2.619 1.00 97.12 105 GLY A C 1
ATOM 822 O O . GLY A 1 105 ? 4.105 6.075 -2.815 1.00 97.12 105 GLY A 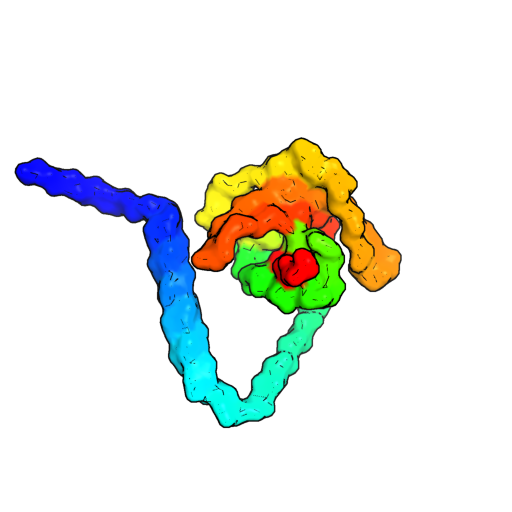O 1
ATOM 823 N N . SER A 1 106 ? 3.151 7.601 -1.470 1.00 97.44 106 SER A N 1
ATOM 824 C CA . SER A 1 106 ? 3.008 6.715 -0.317 1.00 97.44 106 SER A CA 1
ATOM 825 C C . SER A 1 106 ? 1.643 6.853 0.336 1.00 97.44 106 SER A C 1
ATOM 827 O O . SER A 1 106 ? 0.917 7.822 0.109 1.00 97.44 106 SER A O 1
ATOM 829 N N . ILE A 1 107 ? 1.297 5.868 1.152 1.00 96.81 107 ILE A N 1
ATOM 830 C CA . ILE A 1 107 ? 0.164 5.937 2.069 1.00 96.81 107 ILE A CA 1
ATOM 831 C C . ILE A 1 107 ? 0.639 5.603 3.473 1.00 96.81 107 ILE A C 1
ATOM 833 O O . ILE A 1 107 ? 1.550 4.790 3.637 1.00 96.81 107 ILE A O 1
ATOM 837 N N . ASP A 1 108 ? -0.039 6.163 4.465 1.00 94.56 108 ASP A N 1
ATOM 838 C CA . ASP A 1 108 ? 0.104 5.737 5.848 1.00 94.56 108 ASP A CA 1
ATOM 839 C C . ASP A 1 108 ? -1.063 4.823 6.206 1.00 94.56 108 ASP A C 1
ATOM 841 O O . ASP A 1 108 ? -2.235 5.180 6.060 1.00 94.56 108 ASP A O 1
ATOM 845 N N . MET A 1 109 ? -0.737 3.617 6.658 1.00 88.50 109 MET A N 1
ATOM 846 C CA . MET A 1 109 ? -1.714 2.632 7.093 1.00 88.50 109 MET A CA 1
ATOM 847 C C . MET A 1 109 ? -1.588 2.421 8.596 1.00 88.50 109 MET A C 1
ATOM 849 O O . MET A 1 109 ? -0.535 2.035 9.104 1.00 88.50 109 MET A O 1
ATOM 853 N N . THR A 1 110 ? -2.690 2.626 9.312 1.00 85.38 110 THR A N 1
ATOM 854 C CA . THR A 1 110 ? -2.790 2.258 10.724 1.00 85.38 110 THR A CA 1
ATOM 855 C C . THR A 1 110 ? -3.145 0.780 10.850 1.00 85.38 110 THR A C 1
ATOM 857 O O . THR A 1 110 ? -4.200 0.338 10.391 1.00 85.38 110 THR A O 1
ATOM 860 N N . ILE A 1 111 ? -2.281 0.018 11.515 1.00 79.38 111 ILE A N 1
ATOM 861 C CA . ILE A 1 111 ? -2.512 -1.378 11.903 1.00 79.38 111 ILE A CA 1
ATOM 862 C C . ILE A 1 111 ? -2.351 -1.513 13.428 1.00 79.38 111 ILE A C 1
ATOM 864 O O . ILE A 1 111 ? -1.829 -0.600 14.067 1.00 79.38 111 ILE A O 1
ATOM 868 N N . PRO A 1 112 ? -2.798 -2.614 14.068 1.00 81.56 112 PRO A N 1
ATOM 869 C CA . PRO A 1 112 ? -2.897 -2.687 15.533 1.00 81.56 112 PRO A CA 1
ATOM 870 C C . PRO A 1 112 ? -1.613 -2.412 16.330 1.00 81.56 112 PRO A C 1
ATOM 872 O O . PRO A 1 112 ? -1.695 -2.152 17.525 1.00 81.56 112 PRO A O 1
ATOM 875 N N . PHE A 1 113 ? -0.442 -2.504 15.702 1.00 78.56 113 PHE A N 1
ATOM 876 C CA . PHE A 1 113 ? 0.858 -2.310 16.343 1.00 78.56 113 PHE A CA 1
ATOM 877 C C . PHE A 1 113 ? 1.603 -1.054 15.864 1.00 78.56 113 PHE A C 1
ATOM 879 O O . PHE A 1 113 ? 2.758 -0.868 16.236 1.00 78.56 113 PHE A O 1
ATOM 886 N N . GLY A 1 114 ? 0.968 -0.182 15.072 1.00 84.50 114 GLY A N 1
ATOM 887 C CA . GLY A 1 114 ? 1.566 1.091 14.673 1.00 84.50 114 GLY A CA 1
ATOM 888 C C . GLY A 1 114 ? 1.030 1.656 13.363 1.00 84.50 114 GLY A C 1
ATOM 889 O O . GLY A 1 114 ? 0.130 1.103 12.730 1.00 84.50 114 GLY A O 1
ATOM 890 N N . VAL A 1 115 ? 1.613 2.780 12.956 1.00 89.81 115 VAL A N 1
ATOM 891 C CA . VAL A 1 115 ? 1.407 3.370 11.632 1.00 89.81 115 VAL A CA 1
ATOM 892 C C . VAL A 1 115 ? 2.604 3.008 10.768 1.00 89.81 115 VAL A C 1
ATOM 894 O O . VAL A 1 115 ? 3.742 3.203 11.187 1.00 89.81 115 VAL A O 1
ATOM 897 N N . PHE A 1 116 ? 2.338 2.480 9.577 1.00 90.12 116 PHE A N 1
ATOM 898 C CA . PHE A 1 116 ? 3.370 2.100 8.619 1.00 90.12 116 PHE A CA 1
ATOM 899 C C . PHE A 1 116 ? 3.156 2.831 7.305 1.00 90.12 116 PHE A C 1
ATOM 901 O O . PHE A 1 116 ? 2.046 2.849 6.768 1.00 90.12 116 PHE A O 1
ATOM 908 N N . THR A 1 117 ? 4.239 3.394 6.779 1.00 94.69 117 THR A N 1
ATOM 909 C CA . THR A 1 117 ? 4.251 4.025 5.463 1.00 94.69 117 THR A CA 1
ATOM 910 C C . THR A 1 117 ? 4.538 2.975 4.398 1.00 94.69 117 THR A C 1
ATOM 912 O O . THR A 1 117 ? 5.588 2.333 4.419 1.00 94.69 117 THR A O 1
ATOM 915 N N . PHE A 1 118 ? 3.619 2.820 3.448 1.00 94.50 118 PHE A N 1
ATOM 916 C CA . PHE A 1 118 ? 3.803 1.979 2.267 1.00 94.50 118 PHE A CA 1
ATOM 917 C C . PHE A 1 118 ? 4.033 2.851 1.039 1.00 94.50 118 PHE A C 1
ATOM 919 O O . PHE A 1 118 ? 3.200 3.693 0.697 1.00 94.50 118 PHE A O 1
ATOM 926 N N . HIS A 1 119 ? 5.141 2.623 0.341 1.00 95.81 119 HIS A N 1
ATOM 927 C CA . HIS A 1 119 ? 5.418 3.258 -0.942 1.00 95.81 119 HIS A CA 1
ATOM 928 C C . HIS A 1 119 ? 4.708 2.504 -2.066 1.00 95.81 119 HIS A C 1
ATOM 930 O O . HIS A 1 119 ? 4.890 1.298 -2.242 1.00 95.81 119 HIS A O 1
ATOM 936 N N . ILE A 1 120 ? 3.881 3.218 -2.827 1.00 96.25 120 ILE A N 1
ATOM 937 C CA . ILE A 1 120 ? 3.033 2.613 -3.852 1.00 96.25 120 ILE A CA 1
ATOM 938 C C . ILE A 1 120 ? 3.805 2.510 -5.160 1.00 96.25 120 ILE A C 1
ATOM 940 O O . ILE A 1 120 ? 4.282 3.513 -5.688 1.00 96.25 120 ILE A O 1
ATOM 944 N N . LEU A 1 121 ? 3.898 1.304 -5.706 1.00 93.94 121 LEU A N 1
ATOM 945 C CA . LEU A 1 121 ? 4.632 0.983 -6.925 1.00 93.94 121 LEU A CA 1
ATOM 946 C C . LEU A 1 121 ? 3.659 0.521 -8.021 1.00 93.94 121 LEU A C 1
ATOM 948 O O . LEU A 1 121 ? 2.707 -0.211 -7.751 1.00 93.94 121 LEU A O 1
ATOM 952 N N . LYS A 1 122 ? 3.899 0.884 -9.288 1.00 92.88 122 LYS A N 1
ATOM 953 C CA . LYS A 1 122 ? 3.114 0.379 -10.439 1.00 92.88 122 LYS A CA 1
ATOM 954 C C . LYS A 1 122 ? 3.557 -1.027 -10.867 1.00 92.88 122 LYS A C 1
ATOM 956 O O . LYS A 1 122 ? 3.950 -1.241 -12.010 1.00 92.88 122 LYS A O 1
ATOM 961 N N . ILE A 1 123 ? 3.507 -1.972 -9.937 1.00 87.44 123 ILE A N 1
ATOM 962 C CA . ILE A 1 123 ? 3.850 -3.382 -10.150 1.00 87.44 123 ILE A CA 1
ATOM 963 C C . ILE A 1 123 ? 2.826 -4.285 -9.458 1.00 87.44 123 ILE A C 1
ATOM 965 O O . ILE A 1 123 ? 2.149 -3.869 -8.516 1.00 87.44 123 ILE A O 1
ATOM 969 N N . ASP A 1 124 ? 2.723 -5.520 -9.938 1.00 86.62 124 ASP A N 1
ATOM 970 C CA . ASP A 1 124 ? 1.799 -6.532 -9.429 1.00 86.62 124 ASP A CA 1
ATOM 971 C C . ASP A 1 124 ? 2.407 -7.260 -8.214 1.00 86.62 124 ASP A C 1
ATOM 973 O O . ASP A 1 124 ? 2.939 -8.363 -8.333 1.00 86.62 124 ASP A O 1
ATOM 977 N N . ILE A 1 125 ? 2.384 -6.601 -7.051 1.00 84.38 125 ILE A N 1
ATOM 978 C CA . ILE A 1 125 ? 2.846 -7.160 -5.770 1.00 84.38 125 ILE A CA 1
ATOM 979 C C . ILE A 1 125 ? 1.819 -6.910 -4.651 1.00 84.38 125 ILE A C 1
ATOM 981 O O . ILE A 1 125 ? 1.071 -5.925 -4.713 1.00 84.38 125 ILE A O 1
ATOM 985 N N . PRO A 1 126 ? 1.797 -7.756 -3.602 1.00 89.56 126 PRO A N 1
ATOM 986 C CA . PRO A 1 126 ? 1.008 -7.491 -2.406 1.00 89.56 126 PRO A CA 1
ATOM 987 C C . PRO A 1 126 ? 1.595 -6.318 -1.604 1.00 89.56 126 PRO A C 1
ATOM 989 O O . PRO A 1 126 ? 2.609 -5.729 -1.974 1.00 89.56 126 PRO A O 1
ATOM 992 N N . PHE A 1 127 ? 0.975 -5.979 -0.473 1.00 90.44 127 PHE A N 1
ATOM 993 C CA . PHE A 1 127 ? 1.640 -5.142 0.524 1.00 90.44 127 PHE A CA 1
ATOM 994 C C . PHE A 1 127 ? 2.782 -5.943 1.153 1.00 90.44 127 PHE A C 1
ATOM 996 O O . PHE A 1 127 ? 2.537 -6.992 1.747 1.00 90.44 127 PHE A O 1
ATOM 1003 N N . LEU A 1 128 ? 4.010 -5.453 1.026 1.00 89.81 128 LEU A N 1
ATOM 1004 C CA . LEU A 1 128 ? 5.212 -6.011 1.638 1.00 89.81 128 LEU A CA 1
ATOM 1005 C C . LEU A 1 128 ? 5.643 -5.091 2.778 1.00 89.81 128 LEU A C 1
ATOM 1007 O O . LEU A 1 128 ? 6.028 -3.941 2.551 1.00 89.81 128 LEU A O 1
ATOM 1011 N N . LEU A 1 129 ? 5.535 -5.589 4.006 1.00 89.25 129 LEU A N 1
ATOM 1012 C CA . LEU A 1 129 ? 6.001 -4.905 5.203 1.00 89.25 129 LEU A CA 1
ATOM 1013 C C . LEU A 1 129 ? 7.476 -5.235 5.419 1.00 89.25 129 LEU A C 1
ATOM 1015 O O . LEU A 1 129 ? 7.818 -6.392 5.673 1.00 89.25 129 LEU A O 1
ATOM 1019 N N . SER A 1 130 ? 8.310 -4.201 5.363 1.00 86.88 130 SER A N 1
ATOM 1020 C CA . SER A 1 130 ? 9.706 -4.275 5.780 1.00 86.88 130 SER A CA 1
ATOM 1021 C C . SER A 1 130 ? 9.810 -4.077 7.293 1.00 86.88 130 SER A C 1
ATOM 1023 O O . SER A 1 130 ? 9.101 -3.248 7.866 1.00 86.88 130 SER A O 1
ATOM 1025 N N . LEU A 1 131 ? 10.681 -4.858 7.934 1.00 80.38 131 LEU A N 1
ATOM 1026 C CA . LEU A 1 131 ? 10.990 -4.779 9.370 1.00 80.38 131 LEU A CA 1
ATOM 1027 C C . LEU A 1 131 ? 12.418 -4.278 9.635 1.00 80.38 131 LEU A C 1
ATOM 1029 O O . LEU A 1 131 ? 12.935 -4.485 10.734 1.00 80.38 131 LEU A O 1
ATOM 1033 N N . HIS A 1 132 ? 13.068 -3.716 8.613 1.00 69.44 132 HIS A N 1
ATOM 1034 C CA . HIS A 1 132 ? 14.426 -3.198 8.728 1.00 69.44 132 HIS A CA 1
ATOM 1035 C C . HIS A 1 132 ? 14.490 -1.923 9.577 1.00 69.44 132 HIS A C 1
ATOM 1037 O O . HIS A 1 132 ? 13.520 -1.133 9.534 1.00 69.44 132 HIS A O 1
#